Protein AF-A0A0D0F1T1-F1 (afdb_monomer)

Radius of gyration: 14.37 Å; Cα contacts (8 Å, |Δi|>4): 81; chains: 1; bounding box: 32×37×37 Å

pLDDT: mean 90.55, std 9.27, range [52.69, 98.25]

Nearest PDB structures (foldseek):
  2m0m-assembly1_B  TM=3.273E-01  e=1.961E+00  Trichonephila antipodiana
  3pmc-assembly1_B  TM=3.267E-01  e=4.220E+00  Bacillus anthracis

Solvent-accessible surface area (backbone atoms only — not comparable to full-atom values): 6838 Å² total; per-residue (Å²): 114,69,69,61,55,53,53,50,45,51,54,51,38,52,65,72,70,63,66,74,85,83,48,74,88,42,55,67,45,51,54,27,46,50,54,51,50,50,47,43,60,76,75,44,89,70,59,50,75,90,72,58,40,45,68,54,55,50,45,53,52,50,50,39,57,75,56,70,33,75,88,52,52,72,70,54,54,56,48,25,54,51,42,46,48,48,40,40,50,75,71,65,63,44,90,80,72,60,82,72,75,82,54,88,82,38,48,73,77,77,65,70,122

Sequence (113 aa):
MPKLKEEYRWNLLKQQFDLDPSNVMYKEIKESLNRILHYVYSYTDIKFIDFIDEKVLYGYIKYHISINFSIVDFMQVLKDIKNFIFFLENIKNRKAIPKVDFSTSNVRLWLRF

Foldseek 3Di:
DVVVVLVVLLVQLVVQLDDDPPDPVCPLLNVLSVLLSVQCSPPHPDRHPLPCAQVSLLVQLVVCVVVVVPPHDNVSSVVSLVSSQCCVCPVVVHPDGHDHDPDPVPCVSPPPD

Mean predicted aligned error: 4.5 Å

Structure (mmCIF, N/CA/C/O backbone):
data_AF-A0A0D0F1T1-F1
#
_entry.id   AF-A0A0D0F1T1-F1
#
loop_
_atom_site.group_PDB
_atom_site.id
_atom_site.type_symbol
_atom_site.label_atom_id
_atom_site.label_alt_id
_atom_site.label_comp_id
_atom_site.label_asym_id
_atom_site.label_entity_id
_atom_site.label_seq_id
_atom_site.pdbx_PDB_ins_code
_atom_site.Cartn_x
_atom_site.Cartn_y
_atom_site.Cartn_z
_atom_site.occupancy
_atom_site.B_iso_or_equiv
_atom_site.auth_seq_id
_atom_site.auth_comp_id
_atom_site.auth_asym_id
_atom_site.auth_atom_id
_atom_site.pdbx_PDB_model_num
ATOM 1 N N . MET A 1 1 ? -17.603 19.546 -11.266 1.00 57.50 1 MET A N 1
ATOM 2 C CA . MET A 1 1 ? -18.035 18.319 -10.551 1.00 57.50 1 MET A CA 1
ATOM 3 C C . MET A 1 1 ? -16.963 17.222 -10.436 1.00 57.50 1 MET A C 1
ATOM 5 O O . MET A 1 1 ? -16.938 16.613 -9.375 1.00 57.50 1 MET A O 1
ATOM 9 N N . PRO A 1 2 ? -16.075 16.959 -11.422 1.00 63.38 2 PRO A N 1
ATOM 10 C CA . PRO A 1 2 ? -15.042 15.909 -11.306 1.00 63.38 2 PRO A CA 1
ATOM 11 C C . PRO A 1 2 ? -14.08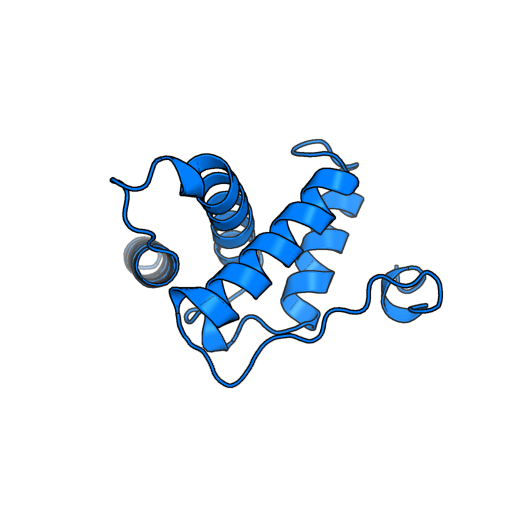8 16.106 -10.116 1.00 63.38 2 PRO A C 1
ATOM 13 O O . PRO A 1 2 ? -13.933 15.201 -9.304 1.00 63.38 2 PRO A O 1
ATOM 16 N N . LYS A 1 3 ? -13.584 17.336 -9.932 1.00 68.06 3 LYS A N 1
ATOM 17 C CA . LYS A 1 3 ? -12.685 17.706 -8.823 1.00 68.06 3 LYS A CA 1
ATOM 18 C C . LYS A 1 3 ? -13.250 17.386 -7.429 1.00 68.06 3 LYS A C 1
ATOM 20 O O . LYS A 1 3 ? -12.530 16.882 -6.581 1.00 68.06 3 LYS A O 1
ATOM 25 N N . LEU A 1 4 ? -14.553 17.604 -7.216 1.00 71.25 4 LEU A N 1
ATOM 26 C CA . LEU A 1 4 ? -15.221 17.301 -5.940 1.00 71.25 4 LEU A CA 1
ATOM 27 C C . LEU A 1 4 ? -15.273 15.791 -5.654 1.00 71.25 4 LEU A C 1
ATOM 29 O O . LEU A 1 4 ? -15.174 15.374 -4.504 1.00 71.25 4 LEU A O 1
ATOM 33 N N . LYS A 1 5 ? -15.427 14.958 -6.693 1.00 72.75 5 LYS A N 1
ATOM 34 C CA . LYS A 1 5 ? -15.442 13.493 -6.544 1.00 72.75 5 LYS A CA 1
ATOM 35 C C . LYS A 1 5 ? -14.048 12.939 -6.235 1.00 72.75 5 LYS A C 1
ATOM 37 O O . LYS A 1 5 ? -13.933 12.004 -5.445 1.00 72.75 5 LYS A O 1
ATOM 42 N N . GLU A 1 6 ? -13.012 13.512 -6.841 1.00 79.50 6 GLU A N 1
ATOM 43 C CA . GLU A 1 6 ? -11.610 13.154 -6.590 1.00 79.50 6 GLU A CA 1
ATOM 44 C C . GLU A 1 6 ? -11.186 13.512 -5.161 1.00 79.50 6 GLU A C 1
ATOM 46 O O . GLU A 1 6 ? -10.6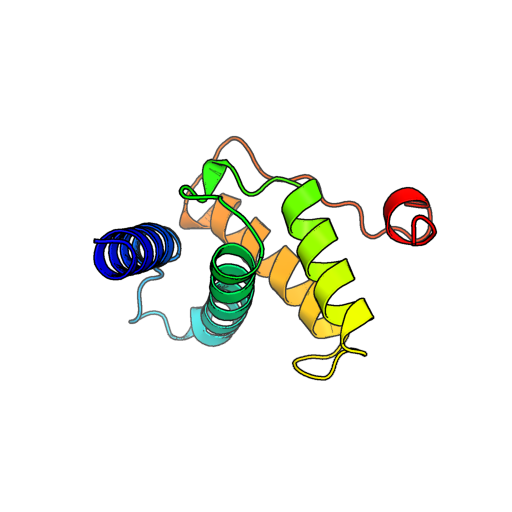91 12.652 -4.432 1.00 79.50 6 GLU A O 1
ATOM 51 N N . GLU A 1 7 ? -11.489 14.736 -4.723 1.00 86.94 7 GLU A N 1
ATOM 52 C CA . GLU A 1 7 ? -11.220 15.203 -3.360 1.00 86.94 7 GLU A CA 1
ATOM 53 C C . GLU A 1 7 ? -11.959 14.363 -2.308 1.00 86.94 7 GLU A C 1
ATOM 55 O O . GLU A 1 7 ? -11.383 13.967 -1.292 1.00 86.94 7 GLU A O 1
ATOM 60 N N . TYR A 1 8 ? -13.215 14.000 -2.585 1.00 90.62 8 TYR A N 1
ATOM 61 C CA . TYR A 1 8 ? -13.979 13.101 -1.725 1.00 90.62 8 TYR A CA 1
ATOM 62 C C . TYR A 1 8 ? -13.302 11.732 -1.570 1.00 90.62 8 TYR A C 1
ATOM 64 O O . TYR A 1 8 ? -13.160 11.240 -0.449 1.00 90.62 8 TYR A O 1
ATOM 72 N N . ARG A 1 9 ? -12.849 11.115 -2.672 1.00 93.88 9 ARG A N 1
ATOM 73 C CA . ARG A 1 9 ? -12.192 9.801 -2.604 1.00 93.88 9 ARG A CA 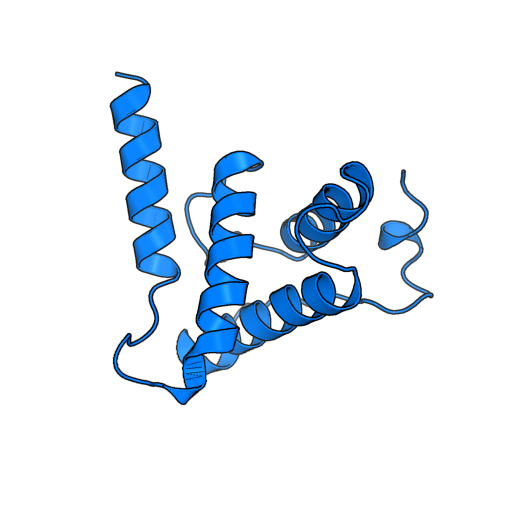1
ATOM 74 C C . ARG A 1 9 ? -10.863 9.869 -1.861 1.00 93.88 9 ARG A C 1
ATOM 76 O O . ARG A 1 9 ? -10.581 8.973 -1.069 1.00 93.88 9 ARG A O 1
ATOM 83 N N . TRP A 1 10 ? -10.072 10.915 -2.094 1.00 94.00 10 TRP A N 1
ATOM 84 C CA . TRP A 1 10 ? -8.822 11.129 -1.367 1.00 94.00 10 TRP A CA 1
ATOM 85 C C . TRP A 1 10 ? -9.061 11.189 0.143 1.00 94.00 10 TRP A C 1
ATOM 87 O O . TRP A 1 10 ? -8.435 10.446 0.898 1.00 94.00 10 TRP A O 1
ATOM 97 N N . ASN A 1 11 ? -10.014 12.016 0.579 1.00 94.19 11 ASN A N 1
ATOM 98 C CA . ASN A 1 11 ? -10.341 12.173 1.994 1.00 94.19 11 ASN A CA 1
ATOM 99 C C . ASN A 1 11 ? -10.866 10.868 2.609 1.00 94.19 11 ASN A C 1
ATOM 101 O O . ASN A 1 11 ? -10.440 10.495 3.702 1.00 94.19 11 ASN A O 1
ATOM 105 N N . LEU A 1 12 ? -11.724 10.141 1.886 1.00 94.56 12 LEU A N 1
ATOM 106 C CA . LEU A 1 12 ? -12.247 8.846 2.322 1.00 94.56 12 LEU A CA 1
ATOM 107 C C . LEU A 1 12 ? -11.132 7.806 2.506 1.00 94.56 12 LEU A C 1
ATOM 109 O O . LEU A 1 12 ? -11.110 7.096 3.511 1.00 94.56 12 LEU A O 1
ATOM 113 N N . LEU A 1 13 ? -10.199 7.697 1.556 1.00 95.12 13 LEU A N 1
ATOM 114 C CA . LEU A 1 13 ? -9.059 6.786 1.681 1.00 95.12 13 LEU A CA 1
ATOM 115 C C . LEU A 1 13 ? -8.142 7.207 2.832 1.00 95.12 13 LEU A C 1
ATOM 117 O O . LEU A 1 13 ? -7.801 6.382 3.676 1.00 95.12 13 LEU A O 1
ATOM 121 N N . LYS A 1 14 ? -7.792 8.494 2.917 1.00 94.75 14 LYS A N 1
ATOM 122 C CA . LYS A 1 14 ? -6.895 9.021 3.952 1.00 94.75 14 LYS A CA 1
ATOM 123 C C . LYS A 1 14 ? -7.396 8.712 5.366 1.00 94.75 14 LYS A C 1
ATOM 125 O O . LYS A 1 14 ? -6.608 8.273 6.194 1.00 94.75 14 LYS A O 1
ATOM 130 N N . GLN A 1 15 ? -8.698 8.859 5.623 1.00 94.25 15 GLN A N 1
ATOM 131 C CA . GLN A 1 15 ? -9.309 8.515 6.917 1.00 94.25 15 GLN A CA 1
ATOM 132 C C . GLN A 1 15 ? -9.159 7.028 7.278 1.00 94.25 15 GLN A C 1
ATOM 134 O O . GLN A 1 15 ? -9.016 6.671 8.444 1.00 94.25 15 GLN A O 1
ATOM 139 N N . GLN A 1 16 ? -9.166 6.135 6.288 1.00 94.56 16 GLN A N 1
ATOM 140 C CA . GLN A 1 16 ? -9.023 4.695 6.524 1.00 94.56 16 GLN A CA 1
ATOM 141 C C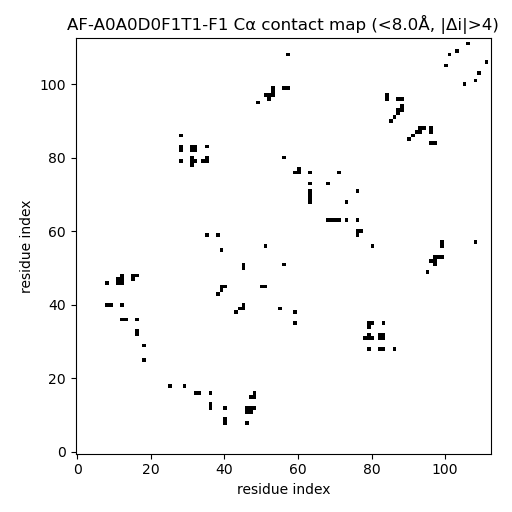 . GLN A 1 16 ? -7.575 4.281 6.805 1.00 94.56 16 GLN A C 1
ATOM 143 O O . GLN A 1 16 ? -7.353 3.307 7.523 1.00 94.56 16 GLN A O 1
ATOM 148 N N . PHE A 1 17 ? -6.606 5.039 6.289 1.00 93.56 17 PHE A N 1
ATOM 149 C CA . PHE A 1 17 ? -5.173 4.865 6.541 1.00 93.56 17 PHE A CA 1
ATOM 150 C C . PHE A 1 17 ? -4.699 5.548 7.830 1.00 93.56 17 PHE A C 1
ATOM 152 O O . PHE A 1 17 ? -3.512 5.500 8.149 1.00 93.56 17 PHE A O 1
ATOM 159 N N . ASP A 1 18 ? -5.613 6.170 8.576 1.00 87.19 18 ASP A N 1
ATOM 160 C CA . ASP A 1 18 ? -5.246 6.966 9.736 1.00 87.19 18 ASP A CA 1
ATOM 161 C C . ASP A 1 18 ? -4.657 6.095 10.854 1.00 87.19 18 ASP A C 1
ATOM 163 O O . ASP A 1 18 ? -5.181 5.020 11.192 1.00 87.19 18 ASP A O 1
ATOM 167 N N . LEU A 1 19 ? -3.546 6.593 11.389 1.00 85.44 19 LEU A N 1
ATOM 168 C CA . LEU A 1 19 ? -2.770 6.064 12.501 1.00 85.44 19 LEU A CA 1
ATOM 169 C C . LEU A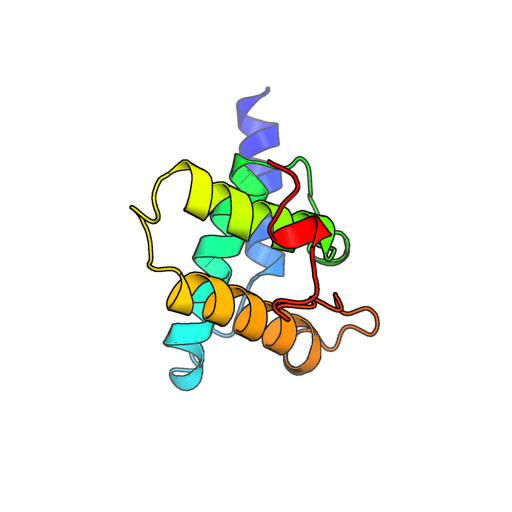 1 19 ? -2.755 7.124 13.588 1.00 85.44 19 LEU A C 1
ATOM 171 O O . LEU A 1 19 ? -2.644 8.306 13.264 1.00 85.44 19 LEU A O 1
ATOM 175 N N . ASP A 1 20 ? -2.771 6.702 14.853 1.00 79.62 20 ASP A N 1
ATOM 176 C CA . ASP A 1 20 ? -2.597 7.627 15.971 1.00 79.62 20 ASP A CA 1
ATOM 177 C C . ASP A 1 20 ? -1.307 8.451 15.766 1.00 79.62 20 ASP A C 1
ATOM 179 O O . ASP A 1 20 ? -0.202 7.893 15.803 1.00 79.62 20 ASP A O 1
ATOM 183 N N . PRO A 1 21 ? -1.424 9.769 15.516 1.00 71.69 21 PRO A N 1
ATOM 184 C CA . PRO A 1 21 ? -0.282 10.606 15.187 1.00 71.69 21 PRO A CA 1
ATOM 185 C C . PRO A 1 21 ? 0.634 10.845 16.391 1.00 71.69 21 PRO A C 1
ATOM 187 O O . PRO A 1 21 ? 1.754 11.314 16.191 1.00 71.69 21 PRO A O 1
ATOM 190 N N . SER A 1 22 ? 0.180 10.542 17.611 1.00 77.19 22 SER A N 1
ATOM 191 C CA . SER A 1 22 ? 0.956 10.709 18.841 1.00 77.19 22 SER A CA 1
ATOM 192 C C . SER A 1 22 ? 1.937 9.559 19.097 1.00 77.19 22 SER A C 1
ATOM 194 O O . SER A 1 22 ? 2.898 9.722 19.852 1.00 77.19 22 SER A O 1
ATOM 196 N N . ASN A 1 23 ? 1.761 8.412 18.432 1.00 81.69 23 ASN A N 1
ATOM 197 C CA . ASN A 1 23 ? 2.623 7.255 18.629 1.00 81.69 23 ASN A CA 1
ATOM 198 C C . ASN A 1 23 ? 3.880 7.324 17.744 1.00 81.69 23 ASN A C 1
ATOM 200 O O . ASN A 1 23 ? 3.878 6.953 16.568 1.00 81.69 23 ASN A O 1
ATOM 204 N N . VAL A 1 24 ? 4.989 7.764 18.345 1.00 76.38 24 VAL A N 1
ATOM 205 C CA . VAL A 1 24 ? 6.296 7.927 17.682 1.00 76.38 24 VAL A CA 1
ATOM 206 C C . VAL A 1 24 ? 6.822 6.615 17.081 1.00 76.38 24 VAL A C 1
ATOM 208 O O . VAL A 1 24 ? 7.511 6.646 16.059 1.00 76.38 24 VAL A O 1
ATOM 211 N N . MET A 1 25 ? 6.445 5.459 17.640 1.00 79.12 25 MET A N 1
ATOM 212 C CA . MET A 1 25 ? 6.864 4.147 17.128 1.00 79.12 25 MET A CA 1
ATOM 213 C C . MET A 1 25 ? 6.289 3.843 15.739 1.00 79.12 25 MET A C 1
ATOM 215 O O . MET A 1 25 ? 6.808 2.986 15.029 1.00 79.12 25 MET A O 1
ATOM 219 N N . TYR A 1 26 ? 5.247 4.561 15.311 1.00 87.44 26 TYR A N 1
ATOM 220 C CA . TYR A 1 26 ? 4.603 4.354 14.016 1.00 87.44 26 TYR A CA 1
ATOM 221 C C . TYR A 1 26 ? 5.130 5.247 12.899 1.00 87.44 26 TYR A C 1
ATOM 223 O O . TYR A 1 26 ? 4.576 5.203 11.803 1.00 87.44 26 TYR A O 1
ATOM 231 N N . LYS A 1 27 ? 6.197 6.030 13.117 1.00 89.44 27 LYS A N 1
ATOM 232 C CA . LYS A 1 27 ? 6.728 6.935 12.083 1.00 89.44 27 LYS A CA 1
ATOM 233 C C . LYS A 1 27 ? 6.975 6.215 10.751 1.00 89.44 27 LYS A C 1
ATOM 235 O O . LYS A 1 27 ? 6.466 6.636 9.717 1.00 89.44 27 LYS A O 1
ATOM 240 N N . GLU A 1 28 ? 7.690 5.097 10.789 1.00 91.06 28 GLU A N 1
ATOM 241 C CA . GLU A 1 28 ? 8.011 4.325 9.587 1.00 91.06 28 GLU A CA 1
ATOM 242 C C . GLU A 1 28 ? 6.777 3.661 8.946 1.00 91.06 28 GLU A C 1
ATOM 244 O O . GLU A 1 28 ? 6.630 3.636 7.718 1.00 91.06 28 GLU A O 1
ATOM 249 N N . ILE A 1 29 ? 5.855 3.156 9.771 1.00 94.75 29 ILE A N 1
ATOM 250 C CA . ILE A 1 29 ? 4.593 2.579 9.292 1.00 94.75 29 ILE A CA 1
ATOM 251 C C . ILE A 1 29 ? 3.783 3.667 8.584 1.00 94.75 29 ILE A C 1
ATOM 253 O O . ILE A 1 29 ? 3.287 3.447 7.486 1.00 94.75 29 ILE A O 1
ATOM 257 N N . LYS A 1 30 ? 3.716 4.874 9.148 1.00 94.25 30 LYS A N 1
ATOM 258 C CA . LYS A 1 30 ? 3.008 6.017 8.566 1.00 94.25 30 LYS A CA 1
ATOM 259 C C . LYS A 1 30 ? 3.571 6.419 7.207 1.00 94.25 30 LYS A C 1
ATOM 261 O O . LYS A 1 30 ? 2.806 6.674 6.282 1.00 94.25 30 LYS A O 1
ATOM 266 N N . GLU A 1 31 ? 4.891 6.449 7.059 1.00 94.81 31 GLU A N 1
ATOM 267 C CA . GLU A 1 31 ? 5.535 6.729 5.770 1.00 94.81 31 GLU A CA 1
ATOM 268 C C . GLU A 1 31 ? 5.207 5.651 4.725 1.00 94.81 31 GLU A C 1
ATOM 270 O O . GLU A 1 31 ? 4.868 5.975 3.585 1.00 94.81 31 GLU A O 1
ATOM 275 N N . SER A 1 32 ? 5.224 4.382 5.139 1.00 97.25 32 SER A N 1
ATOM 276 C CA . SER A 1 32 ? 4.839 3.236 4.303 1.00 97.25 32 SER A CA 1
ATOM 277 C C . SER A 1 32 ? 3.382 3.329 3.838 1.00 97.25 32 SER A C 1
ATOM 279 O O . SER A 1 32 ? 3.079 3.216 2.650 1.00 97.25 32 SER A O 1
ATOM 281 N N . LEU A 1 33 ? 2.477 3.600 4.780 1.00 97.12 33 LEU A N 1
ATOM 282 C CA . LEU A 1 33 ? 1.049 3.769 4.538 1.00 97.12 33 LEU A CA 1
ATOM 283 C C . LEU A 1 33 ? 0.762 4.951 3.614 1.00 97.12 33 LEU A C 1
ATOM 285 O O . LEU A 1 33 ? -0.065 4.821 2.718 1.00 97.12 33 LEU A O 1
ATOM 289 N N . ASN A 1 34 ? 1.470 6.072 3.776 1.00 96.31 34 ASN A N 1
ATOM 290 C CA . ASN A 1 34 ? 1.328 7.224 2.890 1.00 96.31 34 ASN A CA 1
ATOM 291 C C . ASN A 1 34 ? 1.706 6.873 1.446 1.00 96.31 34 ASN A C 1
ATOM 293 O O . ASN A 1 34 ? 0.962 7.217 0.530 1.00 96.31 34 ASN A O 1
ATOM 297 N N . ARG A 1 35 ? 2.818 6.161 1.216 1.00 97.81 35 ARG A N 1
ATOM 298 C CA . ARG A 1 35 ? 3.209 5.750 -0.144 1.00 97.81 35 ARG A CA 1
ATOM 299 C C . ARG A 1 35 ? 2.173 4.825 -0.788 1.00 97.81 35 ARG A C 1
ATOM 301 O O . ARG A 1 35 ? 1.803 5.046 -1.942 1.00 97.81 35 ARG A O 1
ATOM 308 N N . ILE A 1 36 ? 1.653 3.848 -0.041 1.00 98.19 36 ILE A N 1
ATOM 309 C CA . ILE A 1 36 ? 0.597 2.949 -0.534 1.00 98.19 36 ILE A CA 1
ATOM 310 C C . ILE A 1 36 ? -0.705 3.714 -0.789 1.00 98.19 36 ILE A C 1
ATOM 312 O O . ILE A 1 36 ? -1.310 3.529 -1.841 1.00 98.19 36 ILE A O 1
ATOM 316 N N . LEU A 1 37 ? -1.113 4.612 0.111 1.00 97.75 37 LEU A N 1
ATOM 317 C CA . LEU A 1 37 ? -2.274 5.486 -0.073 1.00 97.75 37 LEU A CA 1
ATOM 318 C C . LEU A 1 37 ? -2.158 6.294 -1.370 1.00 97.75 37 LEU A C 1
ATOM 320 O O . LEU A 1 37 ? -3.101 6.326 -2.160 1.00 97.75 37 LEU A O 1
ATOM 324 N N . HIS A 1 38 ? -1.001 6.918 -1.605 1.00 97.00 38 HIS A N 1
ATOM 325 C CA . HIS A 1 38 ? -0.740 7.669 -2.829 1.00 97.00 38 HIS A CA 1
ATOM 326 C C . HIS A 1 38 ? -0.841 6.783 -4.068 1.00 97.00 38 HIS A C 1
ATOM 328 O O . HIS A 1 38 ? -1.513 7.163 -5.020 1.00 97.00 38 HIS A O 1
ATOM 334 N N . TYR A 1 39 ? -0.247 5.589 -4.050 1.00 98.19 39 TYR A N 1
ATOM 335 C CA . TYR A 1 39 ? -0.369 4.655 -5.166 1.00 98.19 39 TYR A CA 1
ATOM 336 C C . TYR A 1 39 ? -1.825 4.230 -5.420 1.00 98.19 39 TYR A C 1
ATOM 338 O O . TYR A 1 39 ? -2.305 4.321 -6.548 1.00 98.19 39 TYR A O 1
ATOM 346 N N . VAL A 1 40 ? -2.548 3.806 -4.379 1.00 98.06 40 VAL A N 1
ATOM 347 C CA . VAL A 1 40 ? -3.948 3.360 -4.480 1.00 98.06 40 VAL A CA 1
ATOM 348 C C . VAL A 1 40 ? -4.825 4.481 -5.021 1.00 98.06 40 VAL A C 1
ATOM 350 O O . VAL A 1 40 ? -5.666 4.248 -5.889 1.00 98.06 40 VAL A O 1
ATOM 353 N N . TYR A 1 41 ? -4.610 5.708 -4.553 1.00 97.00 41 TYR A N 1
ATOM 354 C CA . TYR A 1 41 ? -5.298 6.867 -5.090 1.00 97.00 41 TYR A CA 1
ATOM 355 C C . TYR A 1 41 ? -4.919 7.119 -6.555 1.00 97.00 41 TYR A C 1
ATOM 357 O O . TYR A 1 41 ? -5.795 7.242 -7.399 1.00 97.00 41 TYR A O 1
ATOM 365 N N . SER A 1 42 ? -3.640 7.167 -6.906 1.00 96.06 42 SER A N 1
ATOM 366 C CA . SER A 1 42 ? -3.226 7.569 -8.253 1.00 96.06 42 SER A CA 1
ATOM 367 C C . SER A 1 42 ? -3.495 6.523 -9.339 1.00 96.06 42 SER A C 1
ATOM 369 O O . SER A 1 42 ? -3.725 6.904 -10.482 1.00 96.06 42 SER A O 1
ATOM 371 N N . TYR A 1 43 ? -3.473 5.230 -9.005 1.00 96.75 43 TYR A N 1
ATOM 372 C CA . TYR A 1 43 ? -3.420 4.149 -9.999 1.00 96.75 43 TYR A CA 1
ATOM 373 C C . TYR A 1 43 ? -4.545 3.118 -9.877 1.00 96.75 43 TYR A C 1
ATOM 375 O O . TYR A 1 43 ? -4.547 2.122 -10.599 1.00 96.75 43 TYR A O 1
ATOM 383 N N . THR A 1 44 ? -5.509 3.326 -8.976 1.00 96.38 44 THR A N 1
ATOM 384 C CA . THR A 1 44 ? -6.660 2.427 -8.818 1.00 96.38 44 THR A CA 1
ATOM 385 C C . THR A 1 44 ? -7.948 3.204 -8.551 1.00 96.38 44 THR A C 1
ATOM 387 O O . THR A 1 44 ? -7.918 4.330 -8.051 1.00 96.38 44 THR A O 1
ATOM 390 N N . ASP A 1 45 ? -9.091 2.557 -8.782 1.00 94.94 45 ASP A N 1
ATOM 391 C CA . ASP A 1 45 ? -10.421 3.089 -8.449 1.00 94.94 45 ASP A CA 1
ATOM 392 C C . ASP A 1 45 ? -10.906 2.693 -7.044 1.00 94.94 45 ASP A C 1
ATOM 394 O O . ASP A 1 45 ? -12.070 2.905 -6.682 1.00 94.94 45 ASP A O 1
ATOM 398 N N . ILE A 1 46 ? -10.023 2.114 -6.225 1.00 96.06 46 ILE A N 1
ATOM 399 C CA . ILE A 1 46 ? -10.369 1.654 -4.882 1.00 96.06 46 ILE A CA 1
ATOM 400 C C . ILE A 1 46 ? -10.753 2.841 -4.002 1.00 96.06 46 ILE A C 1
ATOM 402 O O . ILE A 1 46 ? -10.133 3.909 -4.025 1.00 96.06 46 ILE A O 1
ATOM 406 N N . LYS A 1 47 ? -11.814 2.632 -3.219 1.00 94.75 47 LYS A N 1
ATOM 407 C CA . LYS A 1 47 ? -12.358 3.605 -2.262 1.00 94.75 47 LYS A CA 1
ATOM 408 C C . LYS A 1 47 ? -12.214 3.163 -0.813 1.00 94.75 47 LYS A C 1
ATOM 410 O O . LYS A 1 47 ? -12.209 4.011 0.074 1.00 94.75 47 LYS A O 1
ATOM 415 N N . PHE A 1 48 ? -12.119 1.856 -0.575 1.00 94.19 48 PHE A N 1
ATOM 416 C CA . PHE A 1 48 ? -12.042 1.293 0.765 1.00 94.19 48 PHE A CA 1
ATOM 417 C C . PHE A 1 48 ? -10.834 0.389 0.908 1.00 94.19 48 PHE A C 1
ATOM 419 O O . PHE A 1 48 ? -10.527 -0.389 0.007 1.00 94.19 48 PHE A O 1
ATOM 426 N N . ILE A 1 49 ? -10.175 0.492 2.058 1.00 94.19 49 ILE A N 1
ATOM 427 C CA . ILE A 1 49 ? -8.950 -0.249 2.355 1.00 94.19 49 ILE A CA 1
ATOM 428 C C . ILE A 1 49 ? -9.169 -1.769 2.321 1.00 94.19 49 ILE A C 1
ATOM 430 O O . ILE A 1 49 ? -8.273 -2.509 1.936 1.00 94.19 49 ILE A O 1
ATOM 434 N N . ASP A 1 50 ? -10.392 -2.213 2.624 1.00 91.62 50 ASP A N 1
ATOM 435 C CA . ASP A 1 50 ? -10.804 -3.619 2.590 1.00 91.62 50 ASP A CA 1
ATOM 436 C C . ASP A 1 50 ? -10.773 -4.224 1.170 1.00 91.62 50 ASP A C 1
ATOM 438 O O . ASP A 1 50 ? -10.777 -5.442 1.022 1.00 91.62 50 ASP A O 1
ATOM 442 N N . PHE A 1 51 ? -10.719 -3.392 0.120 1.00 95.56 51 PHE A N 1
ATOM 443 C CA . PHE A 1 51 ? -10.582 -3.834 -1.275 1.00 95.56 51 PHE A CA 1
ATOM 444 C C . PHE A 1 51 ? -9.136 -3.815 -1.787 1.00 95.56 51 PHE A C 1
ATOM 446 O O . PHE A 1 51 ? -8.901 -4.098 -2.961 1.00 95.56 51 PHE A O 1
ATOM 453 N N . ILE A 1 52 ? -8.165 -3.469 -0.940 1.00 96.75 52 ILE A N 1
ATOM 454 C CA . ILE A 1 52 ? -6.746 -3.583 -1.281 1.00 96.75 52 ILE A CA 1
ATOM 455 C C . ILE A 1 52 ? -6.340 -5.042 -1.081 1.00 96.75 52 ILE A C 1
ATOM 457 O O . ILE A 1 52 ? -5.973 -5.449 0.017 1.00 96.75 52 ILE A O 1
ATOM 461 N N . ASP A 1 53 ? -6.443 -5.822 -2.152 1.00 95.75 53 ASP A N 1
ATOM 462 C CA . ASP A 1 53 ? -6.078 -7.237 -2.196 1.00 95.75 53 ASP A CA 1
ATOM 463 C C . ASP A 1 53 ? -4.617 -7.451 -2.650 1.00 95.75 53 ASP A C 1
ATOM 465 O O . ASP A 1 53 ? -3.847 -6.509 -2.873 1.00 95.75 53 ASP A O 1
ATOM 469 N N . GLU A 1 54 ? -4.209 -8.711 -2.810 1.00 94.94 54 GLU A N 1
ATOM 470 C CA . GLU A 1 54 ? -2.864 -9.062 -3.265 1.00 94.94 54 GLU A CA 1
ATOM 471 C C . GLU A 1 54 ? -2.562 -8.501 -4.655 1.00 94.94 54 GLU A C 1
ATOM 473 O O . GLU A 1 54 ? -1.425 -8.122 -4.925 1.00 94.94 54 GLU A O 1
ATOM 478 N N . LYS A 1 55 ? -3.558 -8.412 -5.548 1.00 94.00 55 LYS A N 1
ATOM 479 C CA . LYS A 1 55 ? -3.353 -7.891 -6.906 1.00 94.00 55 LYS A CA 1
ATOM 480 C C . LYS A 1 55 ? -2.997 -6.415 -6.865 1.00 94.00 55 LYS A C 1
ATOM 482 O O . LYS A 1 55 ? -2.116 -5.990 -7.610 1.00 94.00 55 LYS A O 1
ATOM 487 N N . VAL A 1 56 ? -3.644 -5.650 -5.991 1.00 96.94 56 VAL A N 1
ATOM 488 C CA . VAL A 1 56 ? -3.346 -4.227 -5.793 1.00 96.94 56 VAL A CA 1
ATOM 489 C C . VAL A 1 56 ? -1.929 -4.051 -5.258 1.00 96.94 56 VAL A C 1
ATOM 491 O O . VAL A 1 56 ? -1.178 -3.225 -5.779 1.00 96.94 56 VAL A O 1
ATOM 494 N N . LEU A 1 57 ? -1.535 -4.866 -4.276 1.00 97.50 57 LEU A N 1
ATOM 495 C CA . LEU A 1 57 ? -0.194 -4.829 -3.687 1.00 97.50 57 LEU A CA 1
ATOM 496 C C . LEU A 1 57 ? 0.886 -5.287 -4.677 1.00 97.50 57 LEU A C 1
ATOM 498 O O . LEU A 1 57 ? 1.948 -4.680 -4.748 1.00 97.50 57 LEU A O 1
ATOM 502 N N . TYR A 1 58 ? 0.615 -6.284 -5.518 1.00 95.44 58 TYR A N 1
ATOM 503 C CA . TYR A 1 58 ? 1.504 -6.633 -6.628 1.00 95.44 58 TYR A CA 1
ATOM 504 C C . TYR A 1 58 ? 1.589 -5.517 -7.670 1.00 95.44 58 TYR A C 1
ATOM 506 O O . TYR A 1 58 ? 2.668 -5.253 -8.195 1.00 95.44 58 TYR A O 1
ATOM 514 N N . GLY A 1 59 ? 0.481 -4.825 -7.937 1.00 95.56 59 GLY A N 1
ATOM 515 C CA . GLY A 1 59 ? 0.472 -3.622 -8.763 1.00 95.56 59 GLY A CA 1
ATOM 516 C C . GLY A 1 59 ? 1.384 -2.525 -8.206 1.00 95.56 59 GLY A C 1
ATOM 517 O O . GLY A 1 59 ? 2.119 -1.915 -8.974 1.00 95.56 59 GLY A O 1
ATOM 518 N N . TYR A 1 60 ? 1.423 -2.338 -6.882 1.00 97.62 60 TYR A N 1
ATOM 519 C CA . TYR A 1 60 ? 2.331 -1.385 -6.231 1.00 97.62 60 TYR A CA 1
ATOM 520 C C . TYR A 1 60 ? 3.805 -1.717 -6.503 1.00 97.62 60 TYR A C 1
ATOM 522 O O . TYR A 1 60 ? 4.589 -0.831 -6.843 1.00 97.62 60 TYR A O 1
ATOM 530 N N . ILE A 1 61 ? 4.175 -3.000 -6.433 1.00 95.94 61 ILE A N 1
ATOM 531 C CA . ILE A 1 61 ? 5.531 -3.457 -6.781 1.00 95.94 61 ILE A CA 1
ATOM 532 C C . ILE A 1 61 ? 5.824 -3.161 -8.252 1.00 95.94 61 ILE A C 1
ATOM 534 O O . ILE A 1 61 ? 6.862 -2.590 -8.578 1.00 95.94 61 ILE A O 1
ATOM 538 N N . LYS A 1 62 ? 4.890 -3.513 -9.143 1.00 93.50 62 LYS A N 1
ATOM 539 C CA . LYS A 1 62 ? 5.034 -3.294 -10.588 1.00 93.50 62 LYS A CA 1
ATOM 540 C C . LYS A 1 62 ? 5.152 -1.819 -10.949 1.00 93.50 62 LYS A C 1
ATOM 542 O O . LYS A 1 62 ? 5.946 -1.481 -11.821 1.00 93.50 62 LYS A O 1
ATOM 547 N N . TYR A 1 63 ? 4.414 -0.949 -10.268 1.00 96.06 63 TYR A N 1
ATOM 548 C CA . TYR A 1 63 ? 4.541 0.492 -10.423 1.00 96.06 63 TYR A CA 1
ATOM 549 C C . TYR A 1 63 ? 5.974 0.944 -10.141 1.00 96.06 63 TYR A C 1
ATOM 551 O O . TYR A 1 63 ? 6.591 1.544 -11.017 1.00 96.06 63 TYR A O 1
ATOM 559 N N . HIS A 1 64 ? 6.541 0.577 -8.988 1.00 96.38 64 HIS A N 1
ATOM 560 C CA . HIS A 1 64 ? 7.917 0.951 -8.646 1.00 96.38 64 HIS A CA 1
ATOM 561 C C . HIS A 1 64 ? 8.954 0.350 -9.597 1.00 96.38 64 HIS A C 1
ATOM 563 O O . HIS A 1 64 ? 9.897 1.045 -9.960 1.00 96.38 64 HIS A O 1
ATOM 569 N N . ILE A 1 65 ? 8.745 -0.876 -10.090 1.00 93.56 65 ILE A N 1
ATOM 570 C CA . ILE A 1 65 ? 9.574 -1.449 -11.165 1.00 93.56 65 ILE A CA 1
ATOM 571 C C . ILE A 1 65 ? 9.501 -0.579 -12.429 1.00 93.56 65 ILE A C 1
ATOM 573 O O . ILE A 1 65 ? 10.536 -0.243 -12.995 1.00 93.56 65 ILE A O 1
ATOM 577 N N . SER A 1 66 ? 8.300 -0.177 -12.859 1.00 94.44 66 SER A N 1
ATOM 578 C CA . SER A 1 66 ? 8.103 0.584 -14.104 1.00 94.44 66 SER A CA 1
ATOM 579 C C . SER A 1 66 ? 8.754 1.971 -14.097 1.00 94.44 66 SER A C 1
ATOM 581 O O . SER A 1 66 ? 9.101 2.495 -15.152 1.00 94.44 66 SER A O 1
ATOM 583 N N . ILE A 1 67 ? 8.958 2.548 -12.909 1.00 95.56 67 ILE A N 1
ATOM 584 C CA . ILE A 1 67 ? 9.647 3.830 -12.717 1.00 95.56 67 ILE A CA 1
ATOM 585 C C . ILE A 1 67 ? 11.100 3.651 -12.253 1.00 95.56 67 ILE A C 1
ATOM 587 O O . ILE A 1 67 ? 11.671 4.579 -11.672 1.00 95.56 67 ILE A O 1
ATOM 591 N N . ASN A 1 68 ? 11.679 2.462 -12.463 1.00 95.19 68 ASN A N 1
ATOM 592 C CA . ASN A 1 68 ? 13.040 2.084 -12.070 1.00 95.19 68 ASN A CA 1
ATOM 593 C C . ASN A 1 68 ? 13.376 2.430 -10.610 1.00 95.19 68 ASN A C 1
ATOM 595 O O . ASN A 1 68 ? 14.475 2.894 -10.316 1.00 95.19 68 ASN A O 1
ATOM 599 N N . PHE A 1 69 ? 12.417 2.237 -9.700 1.00 95.00 69 PHE A N 1
ATOM 600 C CA . PHE A 1 69 ? 12.568 2.502 -8.266 1.00 95.00 69 PHE A CA 1
ATOM 601 C C . PHE A 1 69 ? 13.009 3.942 -7.935 1.00 95.00 69 PHE A C 1
ATOM 603 O O . PHE A 1 69 ? 13.695 4.184 -6.947 1.00 95.00 69 PHE A O 1
ATOM 610 N N . SER A 1 70 ? 12.600 4.925 -8.744 1.00 96.62 70 SER A N 1
ATOM 611 C CA . SER A 1 70 ? 13.010 6.331 -8.571 1.00 96.62 70 SER A CA 1
ATOM 612 C C . SER A 1 70 ? 12.468 7.022 -7.309 1.00 96.62 70 SER A C 1
ATOM 614 O O . SER A 1 70 ? 12.983 8.071 -6.929 1.00 96.62 70 SER A O 1
ATOM 616 N N . ILE A 1 71 ? 11.444 6.461 -6.653 1.00 95.19 71 ILE A N 1
ATOM 617 C CA . ILE A 1 71 ? 10.851 7.011 -5.419 1.00 95.19 71 ILE A CA 1
ATOM 618 C C . ILE A 1 71 ? 11.438 6.341 -4.172 1.00 95.19 71 ILE A C 1
ATOM 620 O O . ILE A 1 71 ? 11.818 7.023 -3.223 1.00 95.19 71 ILE A O 1
ATOM 624 N N . VAL A 1 72 ? 11.476 5.009 -4.158 1.00 97.31 72 VAL A N 1
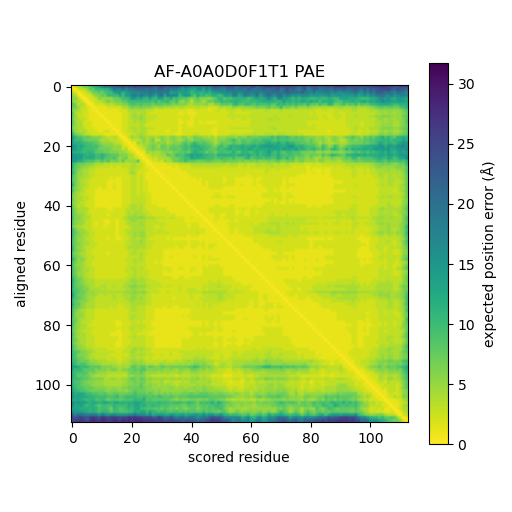ATOM 625 C CA . VAL A 1 72 ? 12.054 4.183 -3.092 1.00 97.31 72 VAL A CA 1
ATOM 626 C C . VAL A 1 72 ? 12.635 2.910 -3.700 1.00 97.31 72 VAL A C 1
ATOM 628 O O . VAL A 1 72 ? 12.147 2.439 -4.727 1.00 97.31 72 VAL A O 1
ATOM 631 N N . ASP A 1 73 ? 13.651 2.341 -3.051 1.00 97.50 73 ASP A N 1
ATOM 632 C CA . ASP A 1 73 ? 14.269 1.095 -3.500 1.00 97.50 73 ASP A CA 1
ATOM 633 C C . ASP A 1 73 ? 13.359 -0.135 -3.312 1.00 97.50 73 ASP A C 1
ATOM 635 O O . ASP A 1 73 ? 12.328 -0.106 -2.633 1.00 97.50 73 ASP A O 1
ATOM 639 N N . PHE A 1 74 ? 13.763 -1.252 -3.918 1.00 94.44 74 PHE A N 1
ATOM 640 C CA . PHE A 1 74 ? 13.019 -2.508 -3.863 1.00 94.44 74 PHE A CA 1
ATOM 641 C C . PHE A 1 74 ? 12.783 -3.020 -2.433 1.00 94.44 74 PHE A C 1
ATOM 643 O O . PHE A 1 74 ? 11.692 -3.504 -2.124 1.00 94.44 74 PHE A O 1
ATOM 650 N N . MET A 1 75 ? 13.772 -2.902 -1.544 1.00 96.06 75 MET A N 1
ATOM 651 C CA . MET A 1 75 ? 13.647 -3.379 -0.164 1.00 96.06 75 MET A CA 1
ATOM 652 C C . MET A 1 75 ? 12.601 -2.572 0.600 1.00 96.06 75 MET A C 1
ATOM 654 O O . MET A 1 75 ? 11.796 -3.144 1.343 1.00 96.06 75 MET A O 1
ATOM 658 N N . GLN A 1 76 ? 12.561 -1.262 0.371 1.00 98.06 76 GLN A N 1
ATOM 659 C CA . GLN A 1 76 ? 11.562 -0.384 0.948 1.00 98.06 76 GLN A CA 1
ATOM 660 C C . GLN A 1 76 ? 10.160 -0.681 0.404 1.00 98.06 76 GLN A C 1
ATOM 662 O O . GLN A 1 76 ? 9.216 -0.702 1.187 1.00 98.06 76 GLN A O 1
ATOM 667 N N . VAL A 1 77 ? 10.005 -1.011 -0.883 1.00 97.75 77 VAL A N 1
ATOM 668 C CA . VAL A 1 77 ? 8.706 -1.442 -1.445 1.00 97.75 77 VAL A CA 1
ATOM 669 C C . VAL A 1 77 ? 8.168 -2.682 -0.725 1.00 97.75 77 VAL A C 1
ATOM 671 O O . VAL A 1 77 ? 6.994 -2.729 -0.354 1.00 97.75 77 VAL A O 1
ATOM 674 N N . LEU A 1 78 ? 9.018 -3.685 -0.478 1.00 96.44 78 LEU A N 1
ATOM 675 C CA . LEU A 1 78 ? 8.610 -4.875 0.276 1.00 96.44 78 LEU A CA 1
ATOM 676 C C . LEU A 1 78 ? 8.267 -4.535 1.729 1.00 96.44 78 LEU A C 1
ATOM 678 O O . LEU A 1 78 ? 7.307 -5.076 2.286 1.00 96.44 78 LEU A O 1
ATOM 682 N N . LYS A 1 79 ? 9.041 -3.637 2.348 1.00 97.38 79 LYS A N 1
ATOM 683 C CA . LYS A 1 79 ? 8.789 -3.154 3.708 1.00 97.38 79 LYS A CA 1
ATOM 684 C C . LYS A 1 79 ? 7.456 -2.419 3.804 1.00 97.38 79 LYS A C 1
ATOM 686 O O . LYS A 1 79 ? 6.714 -2.653 4.755 1.00 97.38 79 LYS A O 1
ATOM 691 N N . ASP A 1 80 ? 7.115 -1.620 2.798 1.00 98.25 80 ASP A N 1
ATOM 692 C CA . ASP A 1 80 ? 5.851 -0.893 2.749 1.00 98.25 80 ASP A CA 1
ATOM 693 C C . ASP A 1 80 ? 4.661 -1.852 2.792 1.00 98.25 80 ASP A C 1
ATOM 695 O O . ASP A 1 80 ? 3.741 -1.671 3.589 1.00 98.25 80 ASP A O 1
ATOM 699 N N . ILE A 1 81 ? 4.711 -2.914 1.981 1.00 98.12 81 ILE A N 1
ATOM 700 C CA . ILE A 1 81 ? 3.649 -3.922 1.931 1.00 98.12 81 ILE A CA 1
ATOM 701 C C . ILE A 1 81 ? 3.556 -4.687 3.255 1.00 98.12 81 ILE A C 1
ATOM 703 O O . ILE A 1 81 ? 2.455 -4.907 3.756 1.00 98.12 81 ILE A O 1
ATOM 707 N N . LYS A 1 82 ? 4.690 -5.058 3.863 1.00 97.06 82 LYS A N 1
ATOM 708 C CA . LYS A 1 82 ? 4.697 -5.709 5.185 1.00 97.06 82 LYS A CA 1
ATOM 709 C C . LYS A 1 82 ? 4.093 -4.811 6.264 1.00 97.06 82 LYS A C 1
ATOM 711 O O . LYS A 1 82 ? 3.281 -5.281 7.054 1.00 97.06 82 LYS A O 1
ATOM 716 N N . ASN A 1 83 ? 4.439 -3.525 6.269 1.00 97.25 83 ASN A N 1
ATOM 717 C CA . ASN A 1 83 ? 3.883 -2.548 7.203 1.00 97.25 83 ASN A CA 1
ATOM 718 C C . ASN A 1 83 ? 2.381 -2.335 6.985 1.00 97.25 83 ASN A C 1
ATOM 720 O O . ASN A 1 83 ? 1.640 -2.177 7.952 1.00 97.25 83 ASN A O 1
ATOM 724 N N . PHE A 1 84 ? 1.915 -2.375 5.737 1.00 97.38 84 PHE A N 1
ATOM 725 C CA . PHE A 1 84 ? 0.490 -2.327 5.423 1.00 97.38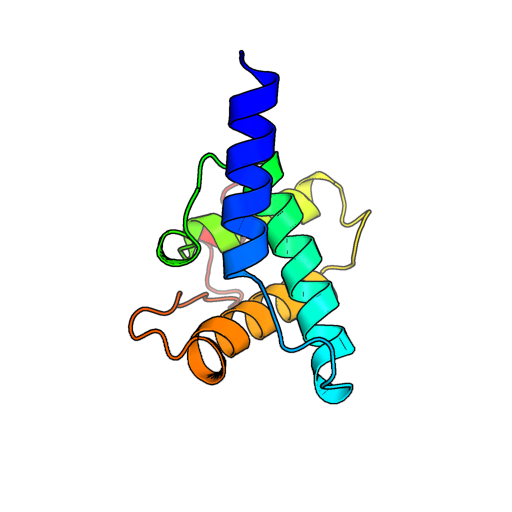 84 PHE A CA 1
ATOM 726 C C . PHE A 1 84 ? -0.263 -3.566 5.921 1.00 97.38 84 PHE A C 1
ATOM 728 O O . PHE A 1 84 ? -1.310 -3.431 6.548 1.00 97.38 84 PHE A O 1
ATOM 735 N N . ILE A 1 85 ? 0.287 -4.763 5.711 1.00 96.50 85 ILE A N 1
ATOM 736 C CA . ILE A 1 85 ? -0.275 -6.012 6.245 1.00 96.50 85 ILE A CA 1
ATOM 737 C C . ILE A 1 85 ? -0.334 -5.956 7.777 1.00 96.50 85 ILE A C 1
ATOM 739 O O . ILE A 1 85 ? -1.394 -6.184 8.356 1.00 96.50 85 ILE A O 1
ATOM 743 N N . PHE A 1 86 ? 0.767 -5.557 8.424 1.00 94.88 86 PHE A N 1
ATOM 744 C CA . PHE A 1 86 ? 0.823 -5.369 9.873 1.00 94.88 86 PHE A CA 1
ATOM 745 C C . PHE A 1 86 ? -0.241 -4.379 10.359 1.00 94.88 86 PHE A C 1
ATOM 747 O O . PHE A 1 86 ? -0.921 -4.645 11.348 1.00 94.88 86 PHE A O 1
ATOM 754 N N . PHE A 1 87 ? -0.414 -3.257 9.659 1.00 95.19 87 PHE A N 1
ATOM 755 C CA . PHE A 1 87 ? -1.432 -2.257 9.965 1.00 95.19 87 PHE A CA 1
ATOM 756 C C . PHE A 1 87 ? -2.852 -2.827 9.884 1.00 95.19 87 PHE A C 1
ATOM 758 O O . PHE A 1 87 ? -3.654 -2.604 10.793 1.00 95.19 87 PHE A O 1
ATOM 765 N N . LEU A 1 88 ? -3.171 -3.582 8.832 1.00 95.19 88 LEU A N 1
ATOM 766 C CA . LEU A 1 88 ? -4.486 -4.204 8.695 1.00 95.19 88 LEU A CA 1
ATOM 767 C C . LEU A 1 88 ? -4.763 -5.212 9.815 1.00 95.19 88 LEU A C 1
ATOM 769 O O . LEU A 1 88 ? -5.847 -5.195 10.399 1.00 95.19 88 LEU A O 1
ATOM 773 N N . GLU A 1 89 ? -3.783 -6.058 10.120 1.00 94.38 89 GLU A N 1
ATOM 774 C CA . GLU A 1 89 ? -3.909 -7.146 11.090 1.00 94.38 89 GLU A CA 1
ATOM 775 C C . GLU A 1 89 ? -3.941 -6.631 12.533 1.00 94.38 89 GLU A C 1
ATOM 777 O O . GLU A 1 89 ? -4.841 -6.973 13.293 1.00 94.38 89 GLU A O 1
ATOM 782 N N . ASN A 1 90 ? -3.005 -5.760 12.906 1.00 91.75 90 ASN A N 1
ATOM 783 C CA . ASN A 1 90 ? -2.750 -5.426 14.309 1.00 91.75 90 ASN A CA 1
ATOM 784 C C . ASN A 1 90 ? -3.381 -4.100 14.738 1.00 91.75 90 ASN A C 1
ATOM 786 O O . ASN A 1 90 ? -3.662 -3.908 15.917 1.00 91.75 90 ASN A O 1
ATOM 790 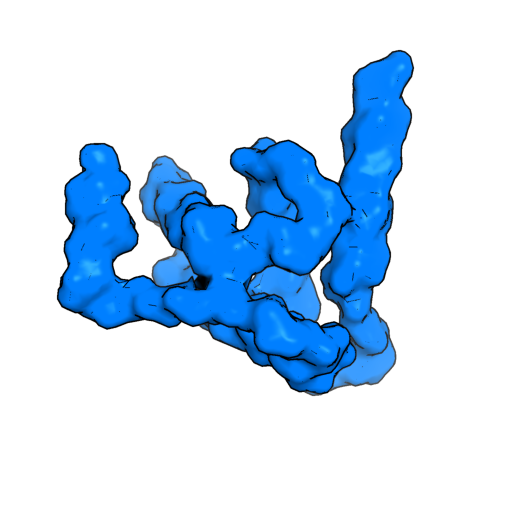N N . ILE A 1 91 ? -3.603 -3.174 13.800 1.00 91.19 91 ILE A N 1
ATOM 791 C CA . ILE A 1 91 ? -4.107 -1.831 14.118 1.00 91.19 91 ILE A CA 1
ATOM 792 C C . ILE A 1 91 ? -5.577 -1.704 13.724 1.00 91.19 91 ILE A C 1
ATOM 794 O O . ILE A 1 91 ? -6.394 -1.233 14.510 1.00 91.19 91 ILE A O 1
ATOM 798 N N . LYS A 1 92 ? -5.943 -2.152 12.519 1.00 91.19 92 LYS A N 1
ATOM 799 C CA . LYS A 1 92 ? -7.344 -2.161 12.069 1.00 91.19 92 LYS A CA 1
ATOM 800 C C . LYS A 1 92 ? -8.094 -3.441 12.441 1.00 91.19 92 LYS A C 1
ATOM 802 O O . LYS A 1 92 ? -9.304 -3.482 12.229 1.00 91.19 92 LYS A O 1
ATOM 807 N N . ASN A 1 93 ? -7.406 -4.444 12.996 1.00 91.81 93 ASN A N 1
ATOM 808 C CA . ASN A 1 93 ? -7.975 -5.718 13.444 1.00 91.81 93 ASN A CA 1
ATOM 809 C C . ASN A 1 93 ? -8.883 -6.371 12.382 1.00 91.81 93 ASN A C 1
ATOM 811 O O . ASN A 1 93 ? -10.019 -6.780 12.648 1.00 91.81 93 ASN A O 1
ATOM 815 N N . ARG A 1 94 ? -8.420 -6.383 11.126 1.00 90.44 94 ARG A N 1
ATOM 816 C CA . ARG A 1 94 ? -9.182 -6.917 9.992 1.00 90.44 94 ARG A CA 1
ATOM 817 C C . ARG A 1 94 ? -9.044 -8.435 9.932 1.00 90.44 94 ARG A C 1
ATOM 819 O O . ARG A 1 94 ? -7.962 -8.984 10.084 1.00 90.44 94 ARG A O 1
ATOM 826 N N . LYS A 1 95 ? -10.157 -9.122 9.656 1.00 86.25 95 LYS A N 1
ATOM 827 C CA . LYS A 1 95 ? -10.181 -10.591 9.513 1.00 86.25 95 LYS A CA 1
ATOM 828 C C . LYS A 1 95 ? -9.660 -11.069 8.158 1.00 86.25 95 LYS A C 1
ATOM 830 O O . LYS A 1 95 ? -9.117 -12.163 8.060 1.00 86.25 95 LYS A O 1
ATOM 835 N N . ALA A 1 96 ? -9.873 -10.273 7.113 1.00 88.25 96 ALA A N 1
ATOM 836 C CA . ALA A 1 96 ? -9.396 -10.557 5.768 1.00 88.25 96 ALA A CA 1
ATOM 837 C C . ALA A 1 96 ? -8.133 -9.730 5.517 1.00 88.25 96 ALA A C 1
ATOM 839 O O . ALA A 1 96 ? -8.194 -8.502 5.513 1.00 88.25 96 ALA A O 1
ATOM 840 N N . ILE A 1 97 ? -7.003 -10.415 5.345 1.00 93.94 97 ILE A N 1
ATOM 841 C CA . ILE A 1 97 ? -5.685 -9.811 5.144 1.00 93.94 97 ILE A CA 1
ATOM 842 C C . ILE A 1 97 ? -5.090 -10.365 3.843 1.00 93.94 97 ILE A C 1
ATOM 844 O O . ILE A 1 97 ? -5.116 -11.588 3.662 1.00 93.94 97 ILE A O 1
ATOM 848 N N . PRO A 1 98 ? -4.537 -9.513 2.960 1.00 93.69 98 PRO A N 1
ATOM 849 C CA . PRO A 1 98 ? -3.877 -9.968 1.741 1.00 93.69 98 PRO A CA 1
ATOM 850 C C . PRO A 1 98 ? -2.686 -10.887 2.033 1.00 93.69 98 PRO A C 1
ATOM 852 O O . PRO A 1 98 ? -1.784 -10.536 2.797 1.00 93.69 98 PRO A O 1
ATOM 855 N N . LYS A 1 99 ? -2.642 -12.051 1.383 1.00 91.31 99 LYS A N 1
ATOM 856 C CA . LYS A 1 99 ? -1.555 -13.034 1.499 1.00 91.31 99 LYS A CA 1
ATOM 857 C C . LYS A 1 99 ? -0.552 -12.865 0.367 1.00 91.31 99 LYS A C 1
ATOM 859 O O . LYS A 1 99 ? -0.542 -13.610 -0.611 1.00 91.31 99 LYS A O 1
ATOM 864 N N . VAL A 1 100 ? 0.302 -11.859 0.507 1.00 91.56 100 VAL A N 1
ATOM 865 C CA . VAL A 1 100 ? 1.306 -11.526 -0.505 1.00 91.56 100 VAL A CA 1
ATOM 866 C C . VAL A 1 100 ? 2.488 -12.497 -0.436 1.00 91.56 100 VAL A C 1
ATOM 868 O O . VAL A 1 100 ? 3.244 -12.509 0.530 1.00 91.56 100 VAL A O 1
ATOM 871 N N . ASP A 1 101 ? 2.666 -13.295 -1.488 1.00 91.00 101 ASP A N 1
ATOM 872 C CA . ASP A 1 101 ? 3.852 -14.135 -1.683 1.00 91.00 101 ASP A CA 1
ATOM 873 C C . ASP A 1 101 ? 4.962 -13.376 -2.435 1.00 91.00 101 ASP A C 1
ATOM 875 O O . ASP A 1 101 ? 4.790 -13.027 -3.606 1.00 91.00 101 ASP A O 1
ATOM 879 N N . PHE A 1 102 ? 6.092 -13.138 -1.761 1.00 87.94 102 PHE A N 1
ATOM 880 C CA . PHE A 1 102 ? 7.302 -12.517 -2.324 1.00 87.94 102 PHE A CA 1
ATOM 881 C C . PHE A 1 102 ? 8.375 -13.529 -2.741 1.00 87.94 102 PHE A C 1
ATOM 883 O O . PHE A 1 102 ? 9.481 -13.131 -3.105 1.00 87.94 102 PHE A O 1
ATOM 890 N N . SER A 1 103 ? 8.100 -14.829 -2.635 1.00 87.75 103 SER A N 1
ATOM 891 C CA . SER A 1 103 ? 9.055 -15.866 -3.006 1.00 87.75 103 SER A CA 1
ATOM 892 C C . SER A 1 103 ? 9.494 -15.710 -4.462 1.00 87.75 103 SER A C 1
ATOM 894 O O . SER A 1 103 ? 8.722 -15.294 -5.330 1.00 87.75 103 SER A O 1
ATOM 896 N N . THR A 1 104 ? 10.733 -16.091 -4.765 1.00 83.06 104 THR A N 1
ATOM 897 C CA . THR A 1 104 ? 11.226 -16.158 -6.151 1.00 83.06 104 THR A CA 1
ATOM 898 C C . THR A 1 104 ? 10.428 -17.161 -6.992 1.00 83.06 104 THR A C 1
ATOM 900 O O . THR A 1 104 ? 10.352 -17.020 -8.210 1.00 83.06 104 THR A O 1
ATOM 903 N N . SER A 1 105 ? 9.759 -18.125 -6.346 1.00 85.69 105 SER A N 1
ATOM 904 C CA . SER A 1 105 ? 8.820 -19.056 -6.977 1.00 85.69 105 SER A CA 1
ATOM 905 C C . SER A 1 105 ? 7.501 -18.421 -7.424 1.00 85.69 105 SER A C 1
ATOM 907 O O . SER A 1 105 ? 6.784 -19.035 -8.217 1.00 85.69 105 SER A O 1
ATOM 909 N N . ASN A 1 106 ? 7.174 -17.195 -6.996 1.00 83.56 106 ASN A N 1
ATOM 910 C CA . ASN A 1 106 ? 6.004 -16.477 -7.494 1.00 83.56 106 ASN A CA 1
ATOM 911 C C . ASN A 1 106 ? 6.250 -15.914 -8.904 1.00 83.56 106 ASN A C 1
ATOM 913 O O . ASN A 1 106 ? 6.353 -14.710 -9.136 1.00 83.56 106 ASN A O 1
ATOM 917 N N . VAL A 1 107 ? 6.306 -16.811 -9.885 1.00 80.69 107 VAL A N 1
ATOM 918 C CA . VAL A 1 107 ? 6.535 -16.501 -11.304 1.00 80.69 107 VAL A CA 1
ATOM 919 C C . VAL A 1 107 ? 5.531 -15.474 -11.838 1.00 80.69 107 VAL A C 1
ATOM 921 O O . VAL A 1 107 ? 5.869 -14.652 -12.684 1.00 80.69 107 VAL A O 1
ATOM 924 N N . ARG A 1 108 ? 4.288 -15.468 -11.337 1.00 77.25 108 ARG A N 1
ATOM 925 C CA . ARG A 1 108 ? 3.266 -14.496 -11.766 1.00 77.25 108 ARG A CA 1
ATOM 926 C C . ARG A 1 108 ? 3.603 -13.068 -11.346 1.00 77.25 108 ARG A C 1
ATOM 928 O O . ARG A 1 108 ? 3.230 -12.142 -12.068 1.00 77.25 108 ARG A O 1
ATOM 935 N N . LEU A 1 109 ? 4.275 -12.900 -10.210 1.00 79.88 109 LEU A N 1
ATOM 936 C CA . LEU A 1 109 ? 4.772 -11.605 -9.768 1.00 79.88 109 LEU A CA 1
ATOM 937 C C . LEU A 1 109 ? 5.959 -11.155 -10.628 1.00 79.88 109 LEU A C 1
ATOM 939 O O . LEU A 1 109 ? 5.961 -10.020 -11.097 1.00 79.88 109 LEU A O 1
ATOM 943 N N . TRP A 1 110 ? 6.920 -12.054 -10.866 1.00 82.56 110 TRP A N 1
ATOM 944 C CA . TRP A 1 110 ? 8.225 -11.698 -11.434 1.00 82.56 110 TRP A CA 1
ATOM 945 C C . TRP A 1 110 ? 8.352 -11.799 -12.954 1.00 82.56 110 TRP A C 1
ATOM 947 O O . TRP 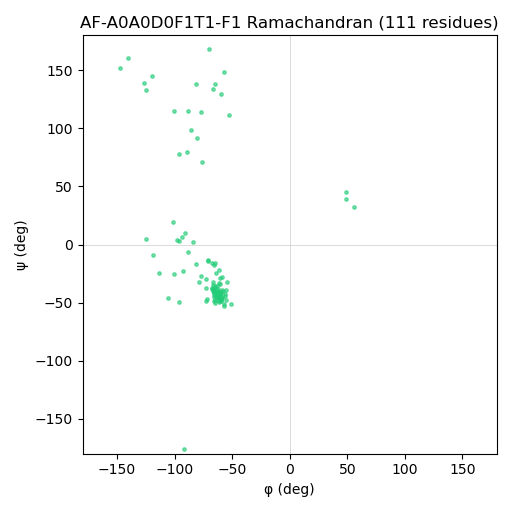A 1 110 ? 9.249 -11.177 -13.499 1.00 82.56 110 TRP A O 1
ATOM 957 N N . LEU A 1 111 ? 7.532 -12.593 -13.647 1.00 74.62 111 LEU A N 1
ATOM 958 C CA . LEU A 1 111 ? 7.719 -12.877 -15.082 1.00 74.62 111 LEU A CA 1
ATOM 959 C C . LEU A 1 111 ? 6.553 -12.434 -15.973 1.00 74.62 111 LEU A C 1
ATOM 961 O O . LEU A 1 111 ? 6.687 -12.459 -17.191 1.00 74.62 111 LEU A O 1
ATOM 965 N N . ARG A 1 112 ? 5.411 -12.013 -15.410 1.00 59.03 112 ARG A N 1
ATOM 966 C CA . ARG A 1 112 ? 4.340 -11.375 -16.200 1.00 59.03 112 ARG A CA 1
ATOM 967 C C . ARG A 1 112 ? 4.568 -9.865 -16.267 1.00 59.03 112 ARG A C 1
ATOM 969 O O . ARG A 1 112 ? 3.940 -9.115 -15.503 1.00 59.03 112 ARG A O 1
ATOM 976 N N . PHE A 1 113 ? 5.472 -9.488 -17.167 1.00 52.69 113 PHE A N 1
ATOM 977 C CA . PHE A 1 113 ? 5.627 -8.155 -17.744 1.00 52.69 113 PHE A CA 1
ATOM 978 C C . PHE A 1 113 ? 5.022 -8.149 -19.145 1.00 52.69 113 PHE A C 1
ATOM 980 O O . PHE A 1 113 ? 5.266 -9.133 -19.880 1.00 52.69 113 PHE A O 1
#

Secondary structure (DSSP, 8-state):
-HHHHHHHHHHHHHHHT---TT-GGGHHHHHHHHHHHHHHHHH----SGGG--HHHHHHHHHHHHHTTTSSS-HHHHHHHHHHHHHIIIIIS--S-------STT-HHHHT--

Organism: NCBI:txid35841